Protein AF-A0A9J6DCL9-F1 (afdb_monomer)

Solvent-accessible surface area (backbone atoms only — not comparable to full-atom values): 7174 Å² total; per-residue (Å²): 122,68,87,50,47,45,83,74,47,80,76,45,74,56,99,56,34,38,29,27,37,26,32,32,69,90,74,68,47,62,25,28,37,40,39,34,63,39,89,64,73,63,96,90,58,64,96,82,74,49,78,47,69,52,76,45,81,41,76,53,58,74,45,31,42,45,60,54,55,56,76,39,70,84,89,54,79,79,54,67,69,56,52,52,52,46,51,49,39,50,50,51,53,50,50,59,34,48,80,68,75,43,76,84,91,67,86,47,47,78,73,38,50,26,39,92,83,76,46,88

Nearest PDB structures (foldseek):
  4cfm-assembly2_C  TM=8.786E-01  e=4.207E-07  Homo sapiens
  5de2-assembly2_B  TM=7.339E-01  e=5.460E-06  Homo sapiens
  8uw7-assembly1_A  TM=7.449E-01  e=2.043E-04  Homo sapiens
  1apm-assembly1_E  TM=7.944E-01  e=4.457E-04  Mus musculus
  2a27-assembly4_H  TM=7.812E-01  e=1.519E-03  Homo sapiens

Secondary structure (DSSP, 8-state):
-GGGEEEEEEEEEETTEEEEEEEETTT--EEEEEEEEEE---TTS-TTS-EEEEEEEEEPPSEEHHHHHHHTTTT-PPPHHHHHHHHHHHHHHHHHHHHTT------SGGGSEE-TTS--

Radius of gyration: 18.18 Å; Cα contacts (8 Å, |Δi|>4): 161; chains: 1; bounding box: 38×42×46 Å

Sequence (120 aa):
MMNNYVILEKIGEGAYGAVYKAKCKGTNKVVAIKKIWVEVGGEGIPDTTIQEAVHLVFEYMTMDLTALLASHAKNRTFDDAVVTKYLGQIVAAILFCHQRRVLHRDLKPANVLVDGNGNV

pLDDT: mean 89.09, std 13.01, range [54.75, 98.62]

Mean predicted aligned error: 6.43 Å

Organism: Rhipicephalus microplus (NCBI:txid6941)

Foldseek 3Di:
DCVQKAFDAWDDDDPFWTWTWIAGNVPRAIWIKTWGWDQDDDPPDPSPDDTDIDIDIGHDFPAFQVVVVVVQPDDDDDDPVLVVQAVVQVVVVQVVCVVVVHHPVDDDRRPHTAHPVGHD

InterPro domains:
  IPR000719 Protein kinase domain [PF00069] (51-119)
  IPR000719 Protein kinase domain [PS50011] (5-120)
  IPR000719 Protein kinase domain [SM00220] (5-120)
  IPR008271 Serine/threonine-protein kinase, active site [PS00108] (102-114)
  IPR011009 Protein kinase-like domain superfamily [SSF56112] (2-120)
  IPR017441 Protein kinase, ATP binding site [PS00107] (11-35)
  IPR050108 Cyclin-dependent kinase [PTHR24056] (2-119)

Structure (mmCIF, N/CA/C/O backbone):
data_AF-A0A9J6DCL9-F1
#
_entry.id   AF-A0A9J6DCL9-F1
#
loop_
_atom_site.group_PDB
_atom_site.id
_atom_site.type_symbol
_atom_site.label_atom_id
_atom_site.label_alt_id
_atom_site.label_comp_id
_atom_site.label_asym_id
_atom_site.label_entity_id
_atom_site.label_seq_id
_atom_site.pdbx_PDB_ins_code
_atom_site.Cartn_x
_atom_site.Cartn_y
_atom_site.Cartn_z
_atom_site.occupancy
_atom_site.B_iso_or_equiv
_atom_site.auth_seq_id
_atom_site.auth_comp_id
_atom_site.auth_asym_id
_atom_site.auth_atom_id
_atom_site.pdbx_PDB_model_num
ATOM 1 N N . MET A 1 1 ? -16.602 -2.537 15.816 1.00 61.31 1 MET A N 1
ATOM 2 C CA . MET A 1 1 ? -16.067 -3.029 14.521 1.00 61.31 1 MET A CA 1
ATOM 3 C C . MET A 1 1 ? -14.710 -3.738 14.668 1.00 61.31 1 MET A C 1
ATOM 5 O O . MET A 1 1 ? -14.560 -4.826 14.127 1.00 61.31 1 MET A O 1
ATOM 9 N N . MET A 1 2 ? -13.748 -3.202 15.437 1.00 81.12 2 MET A N 1
ATOM 10 C CA . MET A 1 2 ? -12.414 -3.816 15.626 1.00 81.12 2 MET A CA 1
ATOM 11 C C . MET A 1 2 ? -12.401 -5.185 16.330 1.00 81.12 2 MET A C 1
ATOM 13 O O . MET A 1 2 ? -11.507 -5.984 16.073 1.00 81.12 2 MET A O 1
ATOM 17 N N . ASN A 1 3 ? -13.418 -5.510 17.137 1.00 87.94 3 ASN A N 1
ATOM 18 C CA . ASN A 1 3 ? -13.513 -6.798 17.844 1.00 87.94 3 ASN A CA 1
ATOM 19 C C . ASN A 1 3 ? -13.498 -8.027 16.914 1.00 87.94 3 ASN A C 1
ATOM 21 O O . ASN A 1 3 ? -13.169 -9.124 17.367 1.00 87.94 3 ASN A O 1
ATOM 25 N N . ASN A 1 4 ? -13.809 -7.845 15.625 1.00 94.38 4 ASN A N 1
ATOM 26 C CA . ASN A 1 4 ? -13.806 -8.900 14.609 1.00 94.38 4 ASN A CA 1
ATOM 27 C C . ASN A 1 4 ? -12.422 -9.162 13.998 1.00 94.38 4 ASN A C 1
ATOM 29 O O . ASN A 1 4 ? -12.308 -10.019 13.125 1.00 94.38 4 ASN A O 1
ATOM 33 N N . TYR A 1 5 ? -11.378 -8.459 14.437 1.00 97.06 5 TYR A N 1
ATOM 34 C CA . TYR A 1 5 ? -10.025 -8.586 13.904 1.00 97.06 5 TYR A CA 1
ATOM 35 C C . TYR A 1 5 ? -9.029 -8.936 15.010 1.00 97.06 5 TYR A C 1
ATOM 37 O O . TYR A 1 5 ? -9.208 -8.577 16.173 1.00 97.06 5 TYR A O 1
ATOM 45 N N . VAL A 1 6 ? -7.983 -9.667 14.639 1.00 97.31 6 VAL A N 1
ATOM 46 C CA . VAL A 1 6 ? -6.805 -9.927 15.470 1.00 97.31 6 VAL A CA 1
ATOM 47 C C . VAL A 1 6 ? -5.632 -9.221 14.812 1.00 97.31 6 VAL A C 1
ATOM 49 O O . VAL A 1 6 ? -5.275 -9.569 13.688 1.00 97.31 6 VAL A O 1
ATOM 52 N N . ILE A 1 7 ? -5.068 -8.214 15.479 1.00 97.06 7 ILE A N 1
ATOM 53 C CA . ILE A 1 7 ? -3.853 -7.543 15.003 1.00 97.06 7 ILE A CA 1
ATOM 54 C C . ILE A 1 7 ? -2.693 -8.535 15.093 1.00 97.06 7 ILE A C 1
ATOM 56 O O . ILE A 1 7 ? -2.516 -9.176 16.126 1.00 97.06 7 ILE A O 1
ATOM 60 N N . LEU A 1 8 ? -1.940 -8.675 14.004 1.00 97.38 8 LEU A N 1
ATOM 61 C CA . LEU A 1 8 ? -0.789 -9.571 13.916 1.00 97.38 8 LEU A CA 1
ATOM 62 C C . LEU A 1 8 ? 0.519 -8.795 14.089 1.00 97.38 8 LEU A C 1
ATOM 64 O O . LEU A 1 8 ? 1.333 -9.146 14.933 1.00 97.38 8 LEU A O 1
ATOM 68 N N . GLU A 1 9 ? 0.708 -7.729 13.310 1.00 97.31 9 GLU A N 1
ATOM 69 C CA . GLU A 1 9 ? 1.936 -6.925 13.305 1.00 97.31 9 GLU A CA 1
ATOM 70 C C . GLU A 1 9 ? 1.666 -5.504 12.785 1.00 97.31 9 GLU A C 1
ATOM 72 O O . GLU A 1 9 ? 0.705 -5.270 12.044 1.00 97.31 9 GLU A O 1
ATOM 77 N N . LYS A 1 10 ? 2.511 -4.540 13.167 1.00 96.81 10 LYS A N 1
ATOM 78 C CA . LYS A 1 10 ? 2.532 -3.190 12.583 1.00 96.81 10 LYS A CA 1
ATOM 79 C C . LYS A 1 10 ? 3.423 -3.227 11.340 1.00 96.81 10 LYS A C 1
ATOM 81 O O . LYS A 1 10 ? 4.576 -3.620 11.444 1.00 96.81 10 LYS A O 1
ATOM 86 N N . ILE A 1 11 ? 2.889 -2.820 10.191 1.00 95.25 11 ILE A N 1
ATOM 87 C CA . ILE A 1 11 ? 3.578 -2.883 8.888 1.00 95.25 11 ILE A CA 1
ATOM 88 C C . ILE A 1 11 ? 3.929 -1.505 8.320 1.00 95.25 11 ILE A C 1
ATOM 90 O O . ILE A 1 11 ? 4.605 -1.415 7.303 1.00 95.25 11 ILE A O 1
ATOM 94 N N . GLY A 1 12 ? 3.477 -0.425 8.958 1.00 92.62 12 GLY A N 1
ATOM 95 C CA . GLY A 1 12 ? 3.827 0.928 8.546 1.00 92.62 12 GLY A CA 1
ATOM 96 C C . GLY A 1 12 ? 3.447 1.980 9.579 1.00 92.62 12 GLY A C 1
ATOM 97 O O . GLY A 1 12 ? 2.544 1.786 10.396 1.00 92.62 12 GLY A O 1
ATOM 98 N N . GLU A 1 13 ? 4.137 3.110 9.520 1.00 92.81 13 GLU A N 1
ATOM 99 C CA . GLU A 1 13 ? 3.888 4.297 10.330 1.00 92.81 13 GLU A CA 1
ATOM 100 C C . GLU A 1 13 ? 4.128 5.540 9.481 1.00 92.81 13 GLU A C 1
ATOM 102 O O . GLU A 1 13 ? 5.063 5.588 8.685 1.00 92.81 13 GLU A O 1
ATOM 107 N N . GLY A 1 14 ? 3.259 6.530 9.631 1.00 82.56 14 GLY A N 1
ATOM 108 C CA . GLY A 1 14 ? 3.403 7.830 8.999 1.00 82.56 14 GLY A CA 1
ATOM 109 C C . GLY A 1 14 ? 2.955 8.931 9.948 1.00 82.56 14 GLY A C 1
ATOM 110 O O . GLY A 1 14 ? 2.465 8.659 11.041 1.00 82.56 14 GLY A O 1
ATOM 111 N N . ALA A 1 15 ? 3.077 10.180 9.501 1.00 80.19 15 ALA A N 1
ATOM 112 C CA . ALA A 1 15 ? 2.792 11.359 10.323 1.00 80.19 15 ALA A CA 1
ATOM 113 C C . ALA A 1 15 ? 1.396 11.344 10.979 1.00 80.19 15 ALA A C 1
ATOM 115 O O . ALA A 1 15 ? 1.232 11.827 12.091 1.00 80.19 15 ALA A O 1
ATOM 116 N N . TYR A 1 16 ? 0.405 10.749 10.310 1.00 83.06 16 TYR A N 1
ATOM 117 C CA . TYR A 1 16 ? -1.001 10.794 10.724 1.00 83.06 16 TYR A CA 1
ATOM 118 C C . TYR A 1 16 ? -1.561 9.438 11.158 1.00 83.06 16 TYR A C 1
ATOM 120 O O . TYR A 1 16 ? -2.777 9.289 11.290 1.00 83.06 16 TYR A O 1
ATOM 128 N N . GLY A 1 17 ? -0.724 8.407 11.312 1.00 90.81 17 GLY A N 1
ATOM 129 C CA . GLY A 1 17 ? -1.271 7.078 11.545 1.00 90.81 17 GLY A CA 1
ATOM 130 C C . GLY A 1 17 ? -0.305 5.913 11.465 1.00 90.81 17 GLY A C 1
ATOM 131 O O . GLY A 1 17 ? 0.896 6.049 11.251 1.00 90.81 17 GLY A O 1
ATOM 132 N N . ALA A 1 18 ? -0.888 4.727 11.587 1.00 94.69 18 ALA A N 1
ATOM 133 C CA . ALA A 1 18 ? -0.186 3.460 11.495 1.00 94.69 18 ALA A CA 1
ATOM 134 C C . ALA A 1 18 ? -0.980 2.453 10.664 1.00 94.69 18 ALA A C 1
ATOM 136 O O . ALA A 1 18 ? -2.212 2.473 10.631 1.00 94.69 18 ALA A O 1
ATOM 137 N N . VAL A 1 19 ? -0.265 1.550 10.002 1.00 96.00 19 VAL A N 1
ATOM 138 C CA . VAL A 1 19 ? -0.846 0.444 9.243 1.00 96.00 19 VAL A CA 1
ATOM 139 C C . VAL A 1 19 ? -0.498 -0.857 9.945 1.00 96.00 19 VAL A C 1
ATOM 141 O O . VAL A 1 19 ? 0.656 -1.100 10.298 1.00 96.00 19 VAL A O 1
ATOM 144 N N . TYR A 1 20 ? -1.502 -1.703 10.138 1.00 97.31 20 TYR A N 1
ATOM 145 C CA . TYR A 1 20 ? -1.371 -2.994 10.796 1.00 97.31 20 TYR A CA 1
ATOM 146 C C . TYR A 1 20 ? -1.828 -4.108 9.871 1.00 97.31 20 TYR A C 1
ATOM 148 O O . TYR A 1 20 ? -2.855 -3.990 9.210 1.00 97.31 20 TYR A O 1
ATOM 156 N N . LYS A 1 21 ? -1.120 -5.228 9.884 1.00 97.62 21 LYS A N 1
ATOM 157 C CA . LYS A 1 21 ? -1.635 -6.483 9.350 1.00 97.62 21 LYS A CA 1
ATOM 158 C C . LYS A 1 21 ? -2.518 -7.128 10.405 1.00 97.62 21 LYS A C 1
ATOM 160 O O . LYS A 1 21 ? -2.147 -7.211 11.577 1.00 97.62 21 LYS A O 1
ATOM 165 N N . ALA A 1 22 ? -3.685 -7.600 9.997 1.00 98.00 22 ALA A N 1
ATOM 166 C CA . ALA A 1 22 ? -4.639 -8.234 10.890 1.00 98.00 22 ALA A CA 1
ATOM 167 C C . ALA A 1 22 ? -5.309 -9.435 10.224 1.00 98.00 22 ALA A C 1
ATOM 169 O O . ALA A 1 22 ? -5.321 -9.563 9.002 1.00 98.00 22 ALA A O 1
ATOM 170 N N . LYS A 1 23 ? -5.904 -10.311 11.033 1.00 98.00 23 LYS A N 1
ATOM 171 C CA . LYS A 1 23 ? -6.722 -11.436 10.577 1.00 98.00 23 LYS A CA 1
ATOM 172 C C . LYS A 1 23 ? -8.174 -11.223 10.987 1.00 98.00 23 LYS A C 1
ATOM 174 O O . LYS A 1 23 ? -8.460 -11.000 12.162 1.00 98.00 23 LYS A O 1
ATOM 179 N N . CYS A 1 24 ? -9.100 -11.297 10.037 1.00 97.00 24 CYS A N 1
ATOM 180 C CA . CYS A 1 24 ? -10.533 -11.270 10.319 1.00 97.00 24 CYS A CA 1
ATOM 181 C C . CYS A 1 24 ? -10.961 -12.592 10.978 1.00 97.00 24 CYS A C 1
ATOM 183 O O . CYS A 1 24 ? -10.770 -13.660 10.401 1.00 97.00 24 CYS A O 1
ATOM 185 N N . LYS A 1 25 ? -11.571 -12.533 12.166 1.00 95.81 25 LYS A N 1
ATOM 186 C CA . LYS A 1 25 ? -11.966 -13.712 12.957 1.00 95.81 25 LYS A CA 1
ATOM 187 C C . LYS A 1 25 ? -13.018 -14.576 12.255 1.00 95.81 25 LYS A C 1
ATOM 189 O O . LYS A 1 25 ? -12.938 -15.793 12.326 1.00 95.81 25 LYS A O 1
ATOM 194 N N . GLY A 1 26 ? -13.980 -13.957 11.565 1.00 94.12 26 GLY A N 1
ATOM 195 C CA . GLY A 1 26 ? -15.083 -14.679 10.918 1.00 94.12 26 GLY A CA 1
ATOM 196 C C . GLY A 1 26 ? -14.717 -15.331 9.583 1.00 94.12 26 GLY A C 1
ATOM 197 O O . GLY A 1 26 ? -15.286 -16.354 9.225 1.00 94.12 26 GLY A O 1
ATOM 198 N N . THR A 1 27 ? -13.765 -14.759 8.842 1.00 96.25 27 THR A N 1
ATOM 199 C CA . THR A 1 27 ? -13.417 -15.228 7.484 1.00 96.25 27 THR A CA 1
ATOM 200 C C . THR A 1 27 ? -12.015 -15.813 7.381 1.00 96.25 27 THR A C 1
ATOM 202 O O . THR A 1 27 ? -11.644 -16.330 6.334 1.00 96.25 27 THR A O 1
ATOM 205 N N . ASN A 1 28 ? -11.206 -15.688 8.434 1.00 96.06 28 ASN A N 1
ATOM 206 C CA . ASN A 1 28 ? -9.773 -15.973 8.436 1.00 96.06 28 ASN A CA 1
ATOM 207 C C . ASN A 1 28 ? -8.940 -15.185 7.406 1.00 96.06 28 ASN A C 1
ATOM 209 O O . ASN A 1 28 ? -7.736 -15.429 7.310 1.00 96.06 28 ASN A O 1
ATOM 213 N N . LYS A 1 29 ? -9.528 -14.219 6.684 1.00 96.06 29 LYS A N 1
ATOM 214 C CA . LYS A 1 29 ? -8.813 -13.397 5.700 1.00 96.06 29 LYS A CA 1
ATOM 215 C C . LYS A 1 29 ? -7.815 -12.464 6.379 1.00 96.06 29 LYS A C 1
ATOM 217 O O . LYS A 1 29 ? -8.130 -11.846 7.401 1.00 96.06 29 LYS A O 1
ATOM 222 N N . VAL A 1 30 ? -6.629 -12.356 5.786 1.00 96.94 30 VAL A N 1
ATOM 223 C CA . VAL A 1 30 ? -5.606 -11.379 6.175 1.00 96.94 30 VAL A CA 1
ATOM 224 C C . VAL A 1 30 ? -5.925 -10.042 5.506 1.00 96.94 30 VAL A C 1
ATOM 226 O O . VAL A 1 30 ? -6.273 -10.005 4.328 1.00 96.94 30 VAL A O 1
ATOM 229 N N . VAL A 1 31 ? -5.841 -8.959 6.273 1.00 97.75 31 VAL A N 1
ATOM 230 C CA . VAL A 1 31 ? -6.197 -7.595 5.863 1.00 97.75 31 VAL A CA 1
ATOM 231 C C . VAL A 1 31 ? -5.146 -6.596 6.339 1.00 97.75 31 VAL A C 1
ATOM 233 O O . VAL A 1 31 ? -4.427 -6.858 7.308 1.00 97.75 31 VAL A O 1
ATOM 236 N N . ALA A 1 32 ? -5.092 -5.435 5.692 1.00 97.94 32 ALA A N 1
ATOM 237 C CA . ALA A 1 32 ? -4.362 -4.269 6.173 1.00 97.94 32 ALA A CA 1
ATOM 238 C C . ALA A 1 32 ? -5.344 -3.273 6.812 1.00 97.94 32 ALA A C 1
ATOM 240 O O . ALA A 1 32 ? -6.323 -2.867 6.192 1.00 97.94 32 ALA A O 1
ATOM 241 N N . ILE A 1 33 ? -5.098 -2.875 8.060 1.00 97.12 33 ILE A N 1
ATOM 242 C CA . ILE A 1 33 ? -5.889 -1.880 8.787 1.00 97.12 33 ILE A CA 1
ATOM 243 C C . ILE A 1 33 ? -5.069 -0.599 8.892 1.00 97.12 33 ILE A C 1
ATOM 245 O O . ILE A 1 33 ? -4.083 -0.553 9.627 1.00 97.12 33 ILE A O 1
ATOM 249 N N . LYS A 1 34 ? -5.491 0.449 8.182 1.00 95.44 34 LYS A N 1
ATOM 250 C CA . LYS A 1 34 ? -4.915 1.793 8.294 1.00 95.44 34 LYS A CA 1
ATOM 251 C C . LYS A 1 34 ? -5.670 2.570 9.366 1.00 95.44 34 LYS A C 1
ATOM 253 O O . LYS A 1 34 ? -6.840 2.902 9.183 1.00 95.44 34 LYS A O 1
ATOM 258 N N . LYS A 1 35 ? -4.995 2.830 10.482 1.00 94.44 35 LYS A N 1
ATOM 259 C CA . LYS A 1 35 ? -5.469 3.672 11.579 1.00 94.44 35 LYS A CA 1
ATOM 260 C C . LYS A 1 35 ? -5.013 5.105 11.331 1.00 94.44 35 LYS A C 1
ATOM 262 O O . LYS A 1 35 ? -3.813 5.340 11.218 1.00 94.44 35 LYS A O 1
ATOM 267 N N . ILE A 1 36 ? -5.961 6.026 11.226 1.00 91.56 36 ILE A N 1
ATOM 268 C CA . ILE A 1 36 ? -5.728 7.450 10.975 1.00 91.56 36 ILE A CA 1
ATOM 269 C C . ILE A 1 36 ? -6.176 8.212 12.216 1.00 91.56 36 ILE A C 1
ATOM 271 O O . ILE A 1 36 ? -7.329 8.067 12.624 1.00 91.56 36 ILE A O 1
ATOM 275 N N . TRP A 1 37 ? -5.269 8.980 12.813 1.00 87.38 37 TRP A N 1
ATOM 276 C CA . TRP A 1 37 ? -5.574 9.844 13.950 1.00 87.38 37 TRP A CA 1
ATOM 277 C C . TRP A 1 37 ? -6.411 11.028 13.474 1.00 87.38 37 TRP A C 1
ATOM 279 O O . TRP A 1 37 ? -6.109 11.627 12.443 1.00 87.38 37 TRP A O 1
ATOM 289 N N . VAL A 1 38 ? -7.467 11.342 14.213 1.00 83.62 38 VAL A N 1
ATOM 290 C CA . VAL A 1 38 ? -8.310 12.510 13.978 1.00 83.62 38 VAL A CA 1
ATOM 291 C C . VAL A 1 38 ? -8.214 13.394 15.208 1.00 83.62 38 VAL A C 1
ATOM 293 O O . VAL A 1 38 ? -8.473 12.948 16.327 1.00 83.62 38 VAL A O 1
ATOM 296 N N . GLU A 1 39 ? -7.821 14.642 14.987 1.00 74.56 39 GLU A N 1
ATOM 297 C CA . GLU A 1 39 ? -7.863 15.677 16.011 1.00 74.56 39 GLU A CA 1
ATOM 298 C C . GLU A 1 39 ? -9.323 16.070 16.232 1.00 74.56 39 GLU A C 1
ATOM 300 O O . GLU A 1 39 ? -10.008 16.517 15.310 1.00 74.56 39 GLU A O 1
ATOM 305 N N . VAL A 1 40 ? -9.816 15.856 17.451 1.00 66.81 40 VAL A N 1
ATOM 306 C CA . VAL A 1 40 ? -11.171 16.245 17.842 1.00 66.81 40 VAL A CA 1
ATOM 307 C C . VAL A 1 40 ? -11.051 17.333 18.900 1.00 66.81 40 VAL A C 1
ATOM 309 O O . VAL A 1 40 ? -10.812 17.057 20.073 1.00 66.81 40 VAL A O 1
ATOM 312 N N . GLY A 1 41 ? -11.201 18.584 18.466 1.00 60.44 41 GLY A N 1
ATOM 313 C CA . GLY A 1 41 ? -11.163 19.756 19.334 1.00 60.44 41 GLY A CA 1
ATOM 314 C C . GLY A 1 41 ? -11.884 20.947 18.705 1.00 60.44 41 GLY A C 1
ATOM 315 O O . GLY A 1 41 ? -11.672 21.268 17.539 1.00 60.44 41 GLY A O 1
ATOM 316 N N . GLY A 1 42 ? -12.762 21.583 19.483 1.00 60.16 42 GLY A N 1
ATOM 317 C CA . GLY A 1 42 ? -13.186 22.967 19.260 1.00 60.16 42 GLY A CA 1
ATOM 318 C C . GLY A 1 42 ? -12.255 23.925 20.010 1.00 60.16 42 GLY A C 1
ATOM 319 O O . GLY A 1 42 ? -11.500 23.485 20.881 1.00 60.16 42 GLY A O 1
ATOM 320 N N . GLU A 1 43 ? -12.306 25.221 19.683 1.00 56.41 43 GLU A N 1
ATOM 321 C CA . GLU A 1 43 ? -11.482 26.252 20.335 1.00 56.41 43 GLU A CA 1
ATOM 322 C C . GLU A 1 43 ? -11.499 26.112 21.872 1.00 56.41 43 GLU A C 1
ATOM 324 O O . GLU A 1 43 ? -12.560 26.113 22.497 1.00 56.41 43 GLU A O 1
ATOM 329 N N . GL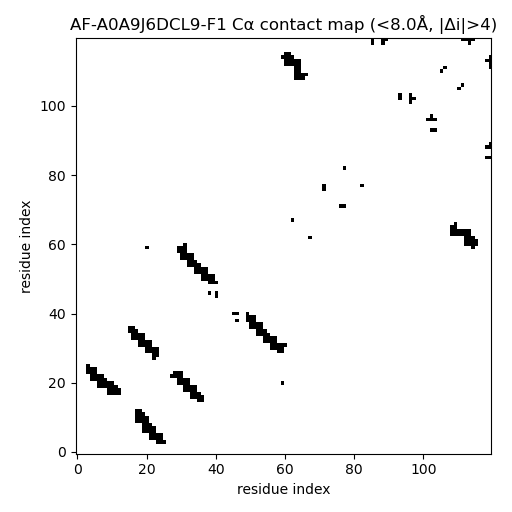Y A 1 44 ? -10.313 25.989 22.482 1.00 59.12 44 GLY A N 1
ATOM 330 C CA . GLY A 1 44 ? -10.135 25.974 23.940 1.00 59.12 44 GLY A CA 1
ATOM 331 C C . GLY A 1 44 ? -9.908 24.605 24.596 1.00 59.12 44 GLY A C 1
ATOM 332 O O . GLY A 1 44 ? -9.687 24.564 25.806 1.00 59.12 44 GLY A O 1
ATOM 333 N N . ILE A 1 45 ? -9.912 23.495 23.846 1.00 61.91 45 ILE A N 1
ATOM 334 C CA . ILE A 1 45 ? -9.541 22.167 24.371 1.00 61.91 45 ILE A CA 1
ATOM 335 C C . ILE A 1 45 ? -8.035 21.919 24.133 1.00 61.91 45 ILE A C 1
ATOM 337 O O . ILE A 1 45 ? -7.580 22.103 23.006 1.00 61.91 45 ILE A O 1
ATOM 341 N N . PRO A 1 46 ? -7.243 21.499 25.143 1.00 56.56 46 PRO A N 1
ATOM 342 C CA . PRO A 1 46 ? -5.833 21.161 24.941 1.00 56.56 46 PRO A CA 1
ATOM 343 C C . PRO A 1 46 ? -5.670 19.981 23.966 1.00 56.56 46 PRO A C 1
ATOM 345 O O . PRO A 1 46 ? -6.394 18.989 24.098 1.00 56.56 46 PRO A O 1
ATOM 348 N N . ASP A 1 47 ? -4.668 20.049 23.074 1.00 56.97 47 ASP A N 1
ATOM 349 C CA . ASP A 1 47 ? -4.304 19.043 22.041 1.00 56.97 47 ASP A CA 1
ATOM 350 C C . ASP A 1 47 ? -4.189 17.593 22.548 1.00 56.97 47 ASP A C 1
ATOM 352 O O . ASP A 1 47 ? -4.157 16.631 21.783 1.00 56.97 47 ASP A O 1
ATOM 356 N N . THR A 1 48 ? -4.119 17.407 23.860 1.00 54.75 48 THR A N 1
ATOM 357 C CA . THR A 1 48 ? -3.966 16.115 24.520 1.00 54.75 48 THR A CA 1
ATOM 358 C C . THR A 1 48 ? -5.282 15.380 24.778 1.00 54.75 48 THR A C 1
ATOM 360 O O . THR A 1 48 ? -5.239 14.238 25.237 1.00 54.75 48 THR A O 1
ATOM 363 N N . THR A 1 49 ? -6.449 15.995 24.543 1.00 54.78 49 THR A N 1
ATOM 364 C CA . THR A 1 49 ? -7.652 15.566 25.278 1.00 54.78 49 THR A CA 1
ATOM 365 C C . THR A 1 49 ? -8.398 14.375 24.661 1.00 54.78 49 THR A C 1
ATOM 367 O O . THR A 1 49 ? -8.812 13.517 25.434 1.00 54.78 49 THR A O 1
ATOM 370 N N . ILE A 1 50 ? -8.532 14.215 23.334 1.00 55.47 50 ILE A N 1
ATOM 371 C CA . ILE A 1 50 ? -9.084 12.979 22.722 1.00 55.47 50 ILE A CA 1
ATOM 372 C C . ILE A 1 50 ? -8.525 12.788 21.298 1.00 55.47 50 ILE A 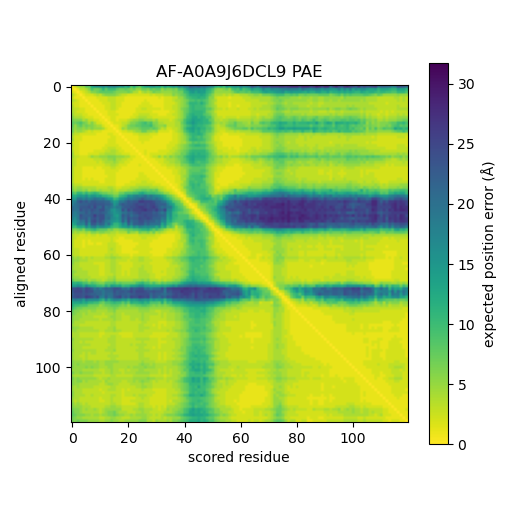C 1
ATOM 374 O O . ILE A 1 50 ? -8.855 13.551 20.395 1.00 55.47 50 ILE A O 1
ATOM 378 N N . GLN A 1 51 ? -7.723 11.741 21.066 1.00 61.66 51 GLN A N 1
ATOM 379 C CA . GLN A 1 51 ? -7.401 11.275 19.708 1.00 61.66 51 GLN A CA 1
ATOM 380 C C . GLN A 1 51 ? -8.419 10.208 19.298 1.00 61.66 51 GLN A C 1
ATOM 382 O O . GLN A 1 51 ? -8.294 9.036 19.671 1.00 61.66 51 GLN A O 1
ATOM 387 N N . GLU A 1 52 ? -9.438 10.597 18.532 1.00 77.56 52 GLU A N 1
ATOM 388 C CA . GLU A 1 52 ? -10.255 9.610 17.831 1.00 77.56 52 GLU A CA 1
ATOM 389 C C . GLU A 1 52 ? -9.455 9.008 16.672 1.00 77.56 52 GLU A C 1
ATOM 391 O O . GLU A 1 52 ? -8.471 9.575 16.191 1.00 77.56 52 GLU A O 1
ATOM 396 N N . ALA A 1 53 ? -9.843 7.813 16.230 1.00 85.00 53 ALA A N 1
ATOM 397 C CA . ALA A 1 53 ? -9.170 7.171 15.115 1.00 85.00 53 ALA A CA 1
ATOM 398 C C . ALA A 1 53 ? -10.152 6.539 14.136 1.00 85.00 53 ALA A C 1
ATOM 400 O O . ALA A 1 53 ? -10.974 5.691 14.499 1.00 85.00 53 ALA A O 1
ATOM 401 N N . VAL A 1 54 ? -9.994 6.896 12.864 1.00 90.88 54 VAL A N 1
ATOM 402 C CA . VAL A 1 54 ? -10.681 6.246 11.750 1.00 90.88 54 VAL A CA 1
ATOM 403 C C . VAL A 1 54 ? -9.870 5.028 11.328 1.00 90.88 54 VAL A C 1
ATOM 405 O O . VAL A 1 54 ? -8.649 5.085 11.186 1.00 90.88 54 VAL A O 1
ATOM 408 N N . HIS A 1 55 ? -10.558 3.908 11.125 1.00 93.62 55 HIS A N 1
ATOM 409 C CA . HIS A 1 55 ? -9.944 2.655 10.702 1.00 93.62 55 HIS A CA 1
ATOM 410 C C . HIS A 1 55 ? -10.463 2.274 9.322 1.00 93.62 55 HIS A C 1
ATOM 412 O O . HIS A 1 55 ? -11.660 2.058 9.145 1.00 93.62 55 HIS A O 1
ATOM 418 N N . LEU A 1 56 ? -9.553 2.154 8.361 1.00 94.75 56 LEU A N 1
ATOM 419 C CA . LEU A 1 56 ? -9.847 1.673 7.016 1.00 94.75 56 LEU A CA 1
ATOM 420 C C . LEU A 1 56 ? -9.299 0.254 6.867 1.00 94.75 56 LEU A C 1
ATOM 422 O O . LEU A 1 56 ? -8.129 0.014 7.165 1.00 94.75 56 LEU A O 1
ATOM 426 N N . VAL A 1 57 ? -10.145 -0.681 6.435 1.00 96.44 57 VAL A N 1
ATOM 427 C CA . VAL A 1 57 ? -9.777 -2.090 6.240 1.00 96.44 57 VAL A CA 1
ATOM 428 C C . VAL A 1 57 ? -9.638 -2.360 4.747 1.00 96.44 57 VAL A C 1
ATOM 430 O O . VAL A 1 57 ? -10.604 -2.215 4.003 1.00 96.44 57 VAL A O 1
ATOM 433 N N . PHE A 1 58 ? -8.447 -2.770 4.329 1.00 96.75 58 PHE A N 1
ATOM 434 C CA . PHE A 1 58 ? -8.097 -3.098 2.950 1.00 96.75 58 PHE A CA 1
ATOM 435 C C . PHE A 1 58 ? -7.676 -4.560 2.835 1.00 96.75 58 PHE A C 1
ATOM 437 O O . PHE A 1 58 ? -7.355 -5.216 3.832 1.00 96.75 58 PHE A O 1
ATOM 444 N N . GLU A 1 59 ? -7.631 -5.069 1.608 1.00 96.06 59 GLU A N 1
ATOM 445 C CA . GLU A 1 59 ? -6.900 -6.303 1.356 1.00 96.06 59 GLU A CA 1
ATOM 446 C C . GLU A 1 59 ? -5.424 -6.146 1.741 1.00 96.06 59 GLU A C 1
ATOM 448 O O . GLU A 1 59 ? -4.859 -5.049 1.717 1.00 96.06 59 GLU A O 1
ATOM 453 N N . TYR A 1 60 ? -4.813 -7.247 2.164 1.00 96.94 60 TYR A N 1
ATOM 454 C CA . TYR A 1 60 ? -3.393 -7.243 2.470 1.00 96.94 60 TYR A CA 1
ATOM 455 C C . TYR A 1 60 ? -2.586 -7.440 1.189 1.00 96.94 60 TYR A C 1
ATOM 457 O O . TYR A 1 60 ? -2.706 -8.472 0.530 1.00 96.94 60 TYR A O 1
ATOM 465 N N . MET A 1 61 ? -1.727 -6.470 0.901 1.00 96.56 61 MET A N 1
ATOM 466 C CA . MET A 1 61 ? -0.724 -6.550 -0.154 1.00 96.56 61 MET A CA 1
ATOM 467 C C . MET A 1 61 ? 0.619 -6.955 0.447 1.00 96.56 61 MET A C 1
ATOM 469 O O . MET A 1 61 ? 0.917 -6.633 1.599 1.00 96.56 61 MET A O 1
ATOM 473 N N . THR A 1 62 ? 1.420 -7.692 -0.318 1.00 94.56 62 THR A N 1
ATOM 474 C CA . THR A 1 62 ? 2.668 -8.279 0.188 1.00 94.56 62 THR A CA 1
ATOM 475 C C . THR A 1 62 ? 3.783 -7.256 0.334 1.00 94.56 62 THR A C 1
ATOM 477 O O . THR A 1 62 ? 4.543 -7.318 1.299 1.00 94.56 62 THR A O 1
ATOM 480 N N . MET A 1 63 ? 3.872 -6.313 -0.602 1.00 93.81 63 MET A N 1
ATOM 481 C CA . MET A 1 63 ? 4.875 -5.251 -0.625 1.00 93.81 63 MET A CA 1
ATOM 482 C C . MET A 1 63 ? 4.418 -4.101 -1.525 1.00 93.81 63 MET A C 1
ATOM 484 O O . MET A 1 63 ? 3.387 -4.203 -2.187 1.00 93.81 63 MET A O 1
ATOM 488 N N . ASP A 1 64 ? 5.189 -3.020 -1.570 1.00 95.62 64 ASP A N 1
ATOM 489 C CA . ASP A 1 64 ? 5.062 -1.981 -2.592 1.00 95.62 64 ASP A CA 1
ATOM 490 C C . ASP A 1 64 ? 6.109 -2.154 -3.707 1.00 95.62 64 ASP A C 1
ATOM 492 O O . ASP A 1 64 ? 7.066 -2.931 -3.593 1.00 95.62 64 ASP A O 1
ATOM 496 N N . LEU A 1 65 ? 5.933 -1.422 -4.807 1.00 94.56 65 LEU A N 1
ATOM 497 C CA . LEU A 1 65 ? 6.836 -1.494 -5.950 1.00 94.56 65 LEU A CA 1
ATOM 498 C C . LEU A 1 65 ? 8.240 -0.955 -5.620 1.00 94.56 65 LEU A C 1
ATOM 500 O O . LEU A 1 65 ? 9.204 -1.400 -6.232 1.00 94.56 65 LEU A O 1
ATOM 504 N N . THR A 1 66 ? 8.409 -0.067 -4.631 1.00 94.38 66 THR A N 1
ATOM 505 C CA . THR A 1 66 ? 9.750 0.358 -4.174 1.00 94.38 66 THR A CA 1
ATOM 506 C C . THR A 1 66 ? 10.517 -0.824 -3.596 1.00 94.38 66 THR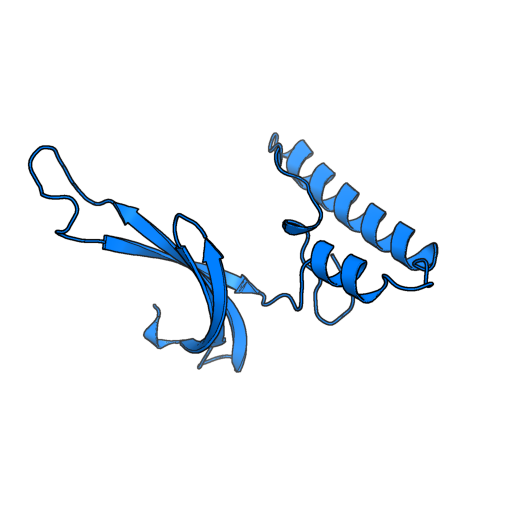 A C 1
ATOM 508 O O . THR A 1 66 ? 11.657 -1.074 -3.991 1.00 94.38 66 THR A O 1
ATOM 511 N N . ALA A 1 67 ? 9.885 -1.578 -2.694 1.00 92.56 67 ALA A N 1
ATOM 512 C CA . ALA A 1 67 ? 10.469 -2.774 -2.097 1.00 92.56 67 ALA A CA 1
ATOM 513 C C . ALA A 1 67 ? 10.757 -3.850 -3.159 1.00 92.56 67 ALA A C 1
ATOM 515 O O . ALA A 1 67 ? 11.830 -4.461 -3.150 1.00 92.56 67 ALA A O 1
ATOM 516 N N . LEU A 1 68 ? 9.848 -4.031 -4.124 1.00 91.69 68 LEU A N 1
ATOM 517 C CA . LEU A 1 68 ? 10.047 -4.971 -5.225 1.00 91.69 68 LEU A CA 1
ATOM 518 C C . LEU A 1 68 ? 11.256 -4.586 -6.093 1.00 91.69 68 LEU A C 1
ATOM 520 O O . LEU A 1 68 ? 12.112 -5.432 -6.355 1.00 91.69 68 LEU A O 1
ATOM 524 N N . LEU A 1 69 ? 11.373 -3.317 -6.491 1.00 90.25 69 LEU A N 1
ATOM 525 C CA . LEU A 1 69 ? 12.512 -2.816 -7.267 1.00 90.25 69 LEU A CA 1
ATOM 526 C C . LEU A 1 69 ? 13.831 -2.964 -6.489 1.00 90.25 69 LEU A C 1
ATOM 528 O O . LEU A 1 69 ? 14.834 -3.404 -7.052 1.00 90.25 69 LEU A O 1
ATOM 532 N N . ALA A 1 70 ? 13.827 -2.671 -5.185 1.00 89.25 70 ALA A N 1
ATOM 533 C CA . ALA A 1 70 ? 14.999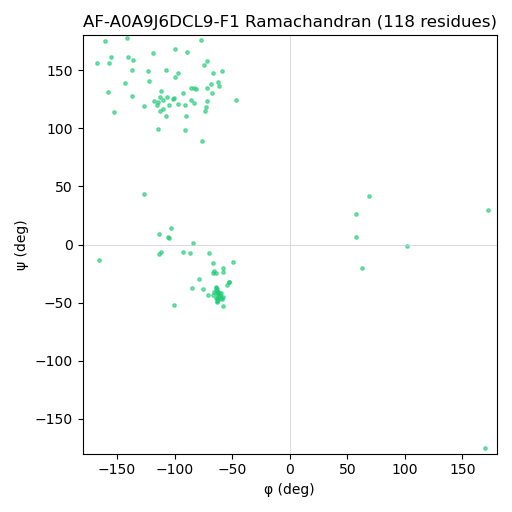 -2.823 -4.325 1.00 89.25 70 ALA A CA 1
ATOM 534 C C . ALA A 1 70 ? 15.453 -4.288 -4.198 1.00 89.25 70 ALA A C 1
ATOM 536 O O . ALA A 1 70 ? 16.652 -4.559 -4.196 1.00 89.25 70 ALA A O 1
ATOM 537 N N . SER A 1 71 ? 14.520 -5.247 -4.155 1.00 84.19 71 SER A N 1
ATOM 538 C CA . SER A 1 71 ? 14.852 -6.681 -4.093 1.00 84.19 71 SER A CA 1
ATOM 539 C C . SER A 1 71 ? 15.560 -7.209 -5.353 1.00 84.19 71 SER A C 1
ATOM 541 O O . SER A 1 71 ? 16.286 -8.199 -5.285 1.00 84.19 71 SER A O 1
ATOM 543 N N . HIS A 1 72 ? 15.397 -6.527 -6.492 1.00 79.12 72 HIS A N 1
ATOM 544 C CA . HIS A 1 72 ? 16.043 -6.866 -7.766 1.00 79.12 72 HIS A CA 1
ATOM 545 C C . HIS A 1 72 ? 17.379 -6.126 -7.976 1.00 79.12 72 HIS A C 1
ATOM 547 O O . HIS A 1 72 ? 18.139 -6.430 -8.905 1.00 79.12 72 HIS A O 1
ATOM 553 N N . ALA A 1 73 ? 17.721 -5.191 -7.083 1.00 62.31 73 ALA A N 1
ATOM 554 C CA . ALA A 1 73 ? 18.939 -4.401 -7.160 1.00 62.31 73 ALA A CA 1
ATOM 555 C C . ALA A 1 73 ? 20.160 -5.223 -6.721 1.00 62.31 73 ALA A C 1
ATOM 557 O O . ALA A 1 73 ? 20.551 -5.226 -5.554 1.00 62.31 73 ALA A O 1
ATOM 558 N N . LYS A 1 74 ? 20.771 -5.914 -7.694 1.00 58.88 74 LYS A N 1
ATOM 559 C CA . LYS A 1 74 ? 22.222 -6.181 -7.726 1.00 58.88 74 LYS A CA 1
ATOM 560 C C . LYS A 1 74 ? 22.778 -6.682 -9.059 1.00 58.88 74 LYS A C 1
ATOM 562 O O . LYS A 1 74 ? 23.992 -6.672 -9.153 1.00 58.88 74 LYS A O 1
ATOM 567 N N . ASN A 1 75 ? 21.952 -7.114 -10.030 1.00 58.50 75 ASN A N 1
ATOM 568 C CA . ASN A 1 75 ? 22.310 -7.361 -11.454 1.00 58.50 75 ASN A CA 1
ATOM 569 C C . ASN A 1 75 ? 21.160 -8.032 -12.249 1.00 58.50 75 ASN A C 1
ATOM 571 O O . ASN A 1 75 ? 21.404 -8.820 -13.160 1.00 58.50 75 ASN A O 1
ATOM 575 N N . ARG A 1 76 ? 19.891 -7.798 -11.887 1.00 69.56 76 ARG A N 1
ATOM 576 C CA . ARG A 1 76 ? 18.750 -8.401 -12.590 1.00 69.56 76 ARG A CA 1
ATOM 577 C C . ARG A 1 76 ? 17.773 -7.317 -13.013 1.00 69.56 76 ARG A C 1
ATOM 579 O O . ARG A 1 76 ? 17.249 -6.593 -12.174 1.00 69.56 76 ARG A O 1
ATOM 586 N N . THR A 1 77 ? 17.561 -7.203 -14.317 1.00 77.81 77 THR A N 1
ATOM 587 C CA . THR A 1 77 ? 16.437 -6.457 -14.877 1.00 77.81 77 THR A CA 1
ATOM 588 C C . THR A 1 77 ? 15.162 -7.273 -14.689 1.00 77.81 77 THR A C 1
ATOM 590 O O . THR A 1 77 ? 15.209 -8.500 -14.568 1.00 77.81 77 THR A O 1
ATOM 593 N N . PHE A 1 78 ? 14.018 -6.595 -14.649 1.00 83.88 78 PHE A N 1
ATOM 594 C CA . PHE A 1 78 ? 12.747 -7.289 -14.813 1.00 83.88 78 PHE A CA 1
ATOM 595 C C . PHE A 1 78 ? 12.658 -7.829 -16.237 1.00 83.88 78 PHE A C 1
ATOM 597 O O . PHE A 1 78 ? 13.188 -7.221 -17.166 1.00 83.88 78 PHE A O 1
ATOM 604 N N . ASP A 1 79 ? 11.992 -8.969 -16.385 1.00 89.75 79 ASP A N 1
ATOM 605 C CA . ASP A 1 79 ? 11.558 -9.449 -17.692 1.00 89.75 79 ASP A CA 1
ATOM 606 C C . ASP A 1 79 ? 10.594 -8.417 -18.302 1.00 89.75 79 ASP A C 1
ATOM 608 O O . ASP A 1 79 ? 9.703 -7.908 -17.609 1.00 89.75 79 ASP A O 1
ATOM 612 N N . ASP A 1 80 ? 10.756 -8.120 -19.590 1.00 92.62 80 ASP A N 1
ATOM 613 C CA . ASP A 1 80 ? 9.895 -7.217 -20.356 1.00 92.62 80 ASP A CA 1
ATOM 614 C C . ASP A 1 80 ? 8.416 -7.609 -20.235 1.00 92.62 80 ASP A C 1
ATOM 616 O O . ASP A 1 80 ? 7.539 -6.740 -20.193 1.00 92.62 80 ASP A O 1
ATOM 620 N N . ALA A 1 81 ? 8.124 -8.908 -20.100 1.00 94.00 81 ALA A N 1
ATOM 621 C CA . ALA A 1 81 ? 6.773 -9.399 -19.853 1.00 94.00 81 ALA A CA 1
ATOM 622 C C . ALA A 1 81 ? 6.199 -8.888 -18.517 1.00 94.00 81 ALA A C 1
ATOM 624 O O . ALA A 1 81 ? 5.036 -8.480 -18.451 1.00 94.00 81 ALA A O 1
ATOM 625 N N . VAL A 1 82 ? 7.013 -8.857 -17.457 1.00 92.44 82 VAL A N 1
ATOM 626 C CA . VAL A 1 82 ? 6.615 -8.355 -16.131 1.00 92.44 82 VAL A CA 1
ATOM 627 C C . VAL A 1 82 ? 6.451 -6.839 -16.160 1.00 92.44 82 VAL A C 1
ATOM 629 O O . VAL A 1 82 ? 5.452 -6.324 -15.658 1.00 92.44 82 VAL A O 1
ATOM 632 N N . VAL A 1 83 ? 7.381 -6.124 -16.801 1.00 93.81 83 VAL A N 1
ATOM 633 C CA . VAL A 1 83 ? 7.288 -4.664 -16.972 1.00 93.81 83 VAL A CA 1
ATOM 634 C C . VAL A 1 83 ? 6.009 -4.295 -17.721 1.00 93.81 83 VAL A C 1
ATOM 636 O O . VAL A 1 83 ? 5.259 -3.427 -17.275 1.00 93.81 83 VAL A O 1
ATOM 639 N N . THR A 1 84 ? 5.722 -4.994 -18.820 1.00 97.25 84 THR A N 1
ATOM 640 C CA . THR A 1 84 ? 4.519 -4.772 -19.630 1.00 97.25 84 THR A CA 1
ATOM 641 C C . THR A 1 84 ? 3.247 -5.060 -18.836 1.00 97.25 84 THR A C 1
ATOM 643 O O . THR A 1 84 ? 2.305 -4.266 -18.883 1.00 97.25 84 THR A O 1
ATOM 646 N N . LYS A 1 85 ? 3.224 -6.150 -18.055 1.00 97.00 85 LYS A N 1
ATOM 647 C CA . LYS A 1 85 ? 2.100 -6.485 -17.172 1.00 97.00 85 LYS A CA 1
ATOM 648 C C . LYS A 1 85 ? 1.827 -5.363 -16.166 1.00 97.00 85 LYS A C 1
ATOM 650 O O . LYS A 1 85 ? 0.697 -4.884 -16.086 1.00 97.00 85 LYS A O 1
ATOM 655 N N . TYR A 1 86 ? 2.848 -4.923 -15.431 1.00 97.19 86 TYR A N 1
ATOM 656 C CA . TYR A 1 86 ? 2.693 -3.898 -14.397 1.00 97.19 86 TYR A CA 1
ATOM 657 C C . TYR A 1 86 ? 2.325 -2.538 -14.974 1.00 97.19 86 TYR A C 1
ATOM 659 O O . TYR A 1 86 ? 1.416 -1.884 -14.466 1.00 97.19 86 TYR A O 1
ATOM 667 N N . LEU A 1 87 ? 2.965 -2.127 -16.070 1.00 97.81 87 LEU A N 1
ATOM 668 C CA . LEU A 1 87 ? 2.610 -0.886 -16.747 1.00 97.81 87 LEU A CA 1
ATOM 669 C C . LEU A 1 87 ? 1.153 -0.920 -17.227 1.00 97.81 87 LEU A C 1
ATOM 671 O O . LEU A 1 87 ? 0.424 0.047 -17.023 1.00 97.81 87 LEU A O 1
ATOM 675 N N . GLY A 1 88 ? 0.711 -2.041 -17.805 1.00 98.50 88 GLY A N 1
ATOM 676 C CA . GLY A 1 88 ? -0.673 -2.226 -18.234 1.00 98.50 88 GLY A CA 1
ATOM 677 C C . GLY A 1 88 ? -1.676 -2.099 -17.084 1.00 98.50 88 GLY A C 1
ATOM 678 O O . GLY A 1 88 ? -2.668 -1.383 -17.218 1.00 98.50 88 GLY A O 1
ATOM 679 N N . GLN A 1 89 ? -1.401 -2.733 -15.940 1.00 98.62 89 GLN A N 1
ATOM 680 C CA . GLN A 1 89 ? -2.251 -2.658 -14.744 1.00 98.62 89 GLN A CA 1
ATOM 681 C C . GLN A 1 89 ? -2.321 -1.233 -14.169 1.00 98.62 89 GLN A C 1
ATOM 683 O O . GLN A 1 89 ? -3.416 -0.713 -13.942 1.00 98.62 89 GLN A O 1
ATOM 688 N N . ILE A 1 90 ? -1.177 -0.551 -14.039 1.00 98.56 90 ILE A N 1
ATOM 689 C CA . ILE A 1 90 ? -1.112 0.834 -13.546 1.00 98.56 90 ILE A CA 1
ATOM 690 C C . ILE A 1 90 ? -1.868 1.779 -14.489 1.00 98.56 90 ILE A C 1
ATOM 692 O O . ILE A 1 90 ? -2.672 2.596 -14.038 1.00 98.56 90 ILE A O 1
ATOM 696 N N . VAL A 1 91 ? -1.659 1.665 -15.805 1.00 98.56 91 VAL A N 1
ATOM 697 C CA . VAL A 1 91 ? -2.361 2.496 -16.795 1.00 98.56 91 VAL A CA 1
ATOM 698 C C . VAL A 1 91 ? -3.866 2.242 -16.752 1.00 98.56 91 VAL A C 1
ATOM 700 O O . VAL A 1 91 ? -4.636 3.202 -16.786 1.00 98.56 91 VAL A O 1
ATOM 703 N N . ALA A 1 92 ? -4.303 0.986 -16.626 1.00 98.62 92 ALA A N 1
ATOM 704 C CA . ALA A 1 92 ? -5.718 0.650 -16.497 1.00 98.62 92 ALA A CA 1
ATOM 705 C C . ALA A 1 92 ? -6.346 1.263 -15.231 1.00 98.62 92 ALA A C 1
ATOM 707 O O . ALA A 1 92 ? -7.432 1.844 -15.305 1.00 98.62 92 ALA A O 1
ATOM 708 N N . ALA A 1 93 ? -5.650 1.206 -14.090 1.00 98.19 93 ALA A N 1
ATOM 709 C CA . ALA A 1 93 ? -6.100 1.820 -12.842 1.00 98.19 93 ALA A CA 1
ATOM 710 C C . ALA A 1 93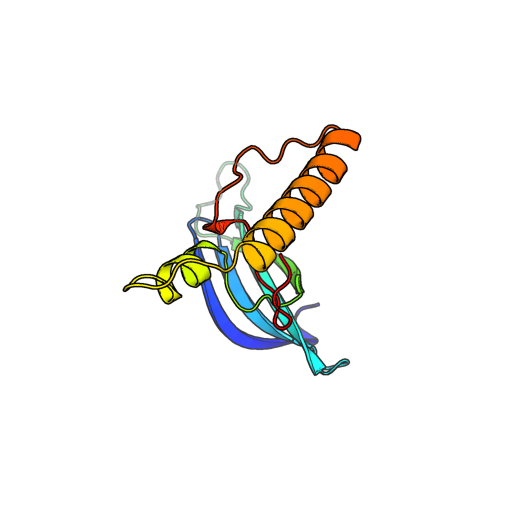 ? -6.209 3.351 -12.963 1.00 98.19 93 ALA A C 1
ATOM 712 O O . ALA A 1 93 ? -7.228 3.944 -12.600 1.00 98.19 93 ALA A O 1
ATOM 713 N N . ILE A 1 94 ? -5.200 4.002 -13.546 1.00 98.50 94 ILE A N 1
ATOM 714 C CA . ILE A 1 94 ? -5.203 5.454 -13.761 1.00 98.50 94 ILE A CA 1
ATOM 715 C C . ILE A 1 94 ? -6.290 5.874 -14.756 1.00 98.50 94 ILE A C 1
ATOM 717 O O . ILE A 1 94 ? -6.993 6.856 -14.514 1.00 98.50 94 ILE A O 1
ATOM 721 N N . LEU A 1 95 ? -6.500 5.113 -15.833 1.00 98.62 95 LEU A N 1
ATOM 722 C CA . LEU A 1 95 ? -7.603 5.334 -16.766 1.00 98.62 95 LEU A CA 1
ATOM 723 C C . LEU A 1 95 ? -8.957 5.268 -16.046 1.00 98.62 95 LEU A C 1
ATOM 725 O O . LEU A 1 95 ? -9.795 6.154 -16.232 1.00 98.62 95 LEU A O 1
ATOM 729 N N . PHE A 1 96 ? -9.156 4.268 -15.183 1.00 98.56 96 PHE A N 1
ATOM 730 C CA . PHE A 1 96 ? -10.370 4.133 -14.379 1.00 98.56 96 PHE A CA 1
ATOM 731 C C . PHE A 1 96 ? -10.602 5.352 -13.467 1.00 98.56 96 PHE A C 1
ATOM 733 O O . PHE A 1 96 ? -11.737 5.839 -13.371 1.00 98.56 96 PHE A O 1
ATOM 740 N N . CYS A 1 97 ? -9.544 5.875 -12.835 1.00 98.50 97 CYS A N 1
ATOM 741 C CA . CYS A 1 97 ? -9.597 7.111 -12.050 1.00 98.50 97 CYS A CA 1
ATOM 742 C C . CYS A 1 97 ? -9.958 8.327 -12.921 1.00 98.50 97 CYS A C 1
ATOM 744 O O . CYS A 1 97 ? -10.878 9.083 -12.593 1.00 98.50 97 CYS A O 1
ATOM 746 N N . HIS A 1 98 ? -9.286 8.496 -14.061 1.00 98.50 98 HIS A N 1
ATOM 747 C CA . HIS A 1 98 ? -9.457 9.645 -14.955 1.00 98.50 98 HIS A CA 1
ATOM 748 C C . HIS A 1 98 ? -10.863 9.723 -15.558 1.00 98.50 98 HIS A C 1
ATOM 750 O O . HIS A 1 98 ? -11.440 10.808 -15.625 1.00 98.50 98 HIS A O 1
ATOM 756 N N . GLN A 1 99 ? -11.469 8.582 -15.902 1.00 98.56 99 GLN A N 1
ATOM 757 C CA . GLN A 1 99 ? -12.869 8.512 -16.345 1.00 98.56 99 GLN A CA 1
ATOM 758 C C . GLN A 1 99 ? -13.856 9.074 -15.310 1.00 98.56 99 GLN A C 1
ATOM 760 O O . GLN A 1 99 ? -14.947 9.51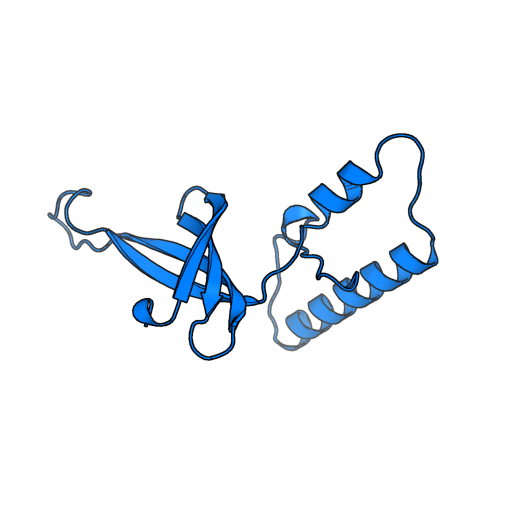5 -15.662 1.00 98.56 99 GLN A O 1
ATOM 765 N N . ARG A 1 100 ? -13.467 9.091 -14.031 1.00 98.44 100 ARG A N 1
ATOM 766 C CA . ARG A 1 100 ? -14.259 9.605 -12.904 1.00 98.44 100 ARG A CA 1
ATOM 767 C C . ARG A 1 100 ? -13.788 10.977 -12.431 1.00 98.44 100 ARG A C 1
ATOM 769 O O . ARG A 1 100 ? -14.181 11.416 -11.356 1.00 98.44 100 ARG A O 1
ATOM 776 N N . ARG A 1 101 ? -12.960 11.662 -13.230 1.00 98.19 101 ARG A N 1
ATOM 777 C CA . ARG A 1 101 ? -12.355 12.963 -12.899 1.00 98.19 101 ARG A CA 1
ATOM 778 C C . ARG A 1 101 ? -11.526 12.933 -11.607 1.00 98.19 101 ARG A C 1
ATOM 780 O O . ARG A 1 101 ? -11.352 13.962 -10.960 1.00 98.19 101 ARG A O 1
ATOM 787 N N . VAL A 1 102 ? -10.995 11.767 -11.240 1.00 98.50 102 VAL A N 1
ATOM 788 C CA . VAL A 1 102 ? -10.080 11.602 -10.107 1.00 98.50 102 VAL A CA 1
ATOM 789 C C . VAL A 1 102 ? -8.654 11.603 -10.637 1.00 98.50 102 VAL A C 1
ATOM 791 O O . VAL A 1 102 ? -8.295 10.758 -11.452 1.00 98.50 102 VAL A O 1
ATOM 794 N N . LEU A 1 103 ? -7.833 12.537 -10.162 1.00 97.75 103 LEU A N 1
ATOM 795 C CA . LEU A 1 103 ? -6.394 12.560 -10.425 1.00 97.75 103 LEU A CA 1
ATOM 796 C C . LEU A 1 103 ? -5.662 11.992 -9.208 1.00 97.75 103 LEU A C 1
ATOM 798 O O . LEU A 1 103 ? -5.850 12.505 -8.107 1.00 97.75 103 LEU A O 1
ATOM 802 N N . HIS A 1 104 ? -4.800 10.989 -9.400 1.00 97.25 104 HIS A N 1
ATOM 803 C CA . HIS A 1 104 ? -4.046 10.389 -8.289 1.00 97.25 104 HIS A CA 1
ATOM 804 C C . HIS A 1 104 ? -3.070 11.385 -7.635 1.00 97.25 104 HIS A C 1
ATOM 806 O O . HIS A 1 104 ? -2.945 11.425 -6.416 1.00 97.25 104 HIS A O 1
ATOM 812 N N . ARG A 1 105 ? -2.395 12.214 -8.448 1.00 97.44 105 ARG A N 1
ATOM 813 C CA . ARG A 1 105 ? -1.454 13.294 -8.060 1.00 97.44 105 ARG A CA 1
ATOM 814 C C . ARG A 1 105 ? -0.171 12.893 -7.319 1.00 97.44 105 ARG A C 1
ATOM 816 O O . ARG A 1 105 ? 0.780 13.656 -7.375 1.00 97.44 105 ARG A O 1
ATOM 823 N N . ASP A 1 106 ? -0.109 11.720 -6.697 1.00 96.56 106 ASP A N 1
ATOM 824 C CA . ASP A 1 106 ? 1.094 11.219 -6.003 1.00 96.56 106 ASP 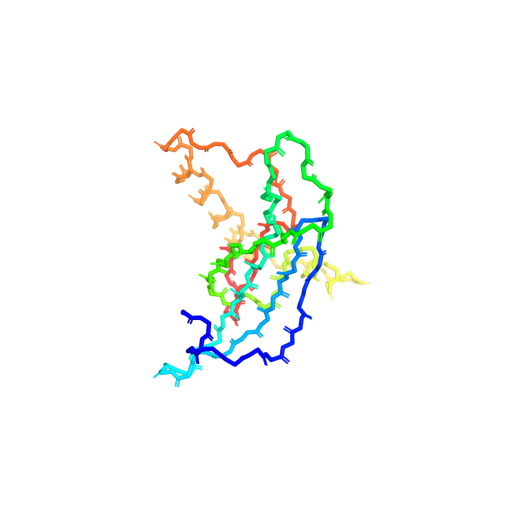A CA 1
ATOM 825 C C . ASP A 1 106 ? 1.487 9.817 -6.500 1.00 96.56 106 ASP A C 1
ATOM 827 O O . ASP A 1 106 ? 1.705 8.893 -5.720 1.00 96.56 106 ASP A O 1
ATOM 831 N N . LEU A 1 107 ? 1.454 9.593 -7.820 1.00 97.31 107 LEU A N 1
ATOM 832 C CA . LEU A 1 107 ? 1.811 8.287 -8.380 1.00 97.31 107 LEU A CA 1
ATOM 833 C C . LEU A 1 107 ? 3.332 8.096 -8.310 1.00 97.31 107 LEU A C 1
ATOM 835 O O . LEU A 1 107 ? 4.086 8.812 -8.965 1.00 97.31 107 LEU A O 1
ATOM 839 N N . LYS A 1 108 ? 3.763 7.119 -7.514 1.00 96.19 108 LYS A N 1
ATOM 840 C CA . LYS A 1 108 ? 5.164 6.736 -7.298 1.00 96.19 108 LYS A CA 1
ATOM 841 C C . LYS A 1 108 ? 5.234 5.269 -6.856 1.00 96.19 108 LYS A C 1
ATOM 843 O O . LYS A 1 108 ? 4.223 4.769 -6.360 1.00 96.19 108 LYS A O 1
ATOM 848 N N . PRO A 1 109 ? 6.392 4.587 -6.956 1.00 95.88 109 PRO A N 1
ATOM 849 C CA . PRO A 1 109 ? 6.499 3.162 -6.622 1.00 95.88 109 PRO A CA 1
ATOM 850 C C . PRO A 1 109 ? 6.001 2.797 -5.213 1.00 95.88 109 PRO A C 1
ATOM 852 O O . PRO A 1 109 ? 5.359 1.770 -5.041 1.00 95.88 109 PRO A O 1
ATOM 855 N N . ALA A 1 110 ? 6.197 3.668 -4.219 1.00 94.94 110 ALA A N 1
ATOM 856 C CA . ALA A 1 110 ? 5.730 3.444 -2.844 1.00 94.94 110 ALA A CA 1
ATOM 857 C C . ALA A 1 110 ? 4.195 3.437 -2.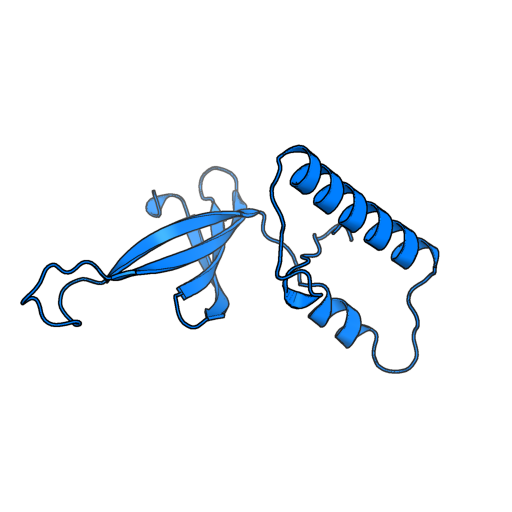686 1.00 94.94 110 ALA A C 1
ATOM 859 O O . ALA A 1 110 ? 3.688 2.977 -1.669 1.00 94.94 110 ALA A O 1
ATOM 860 N N . ASN A 1 111 ? 3.457 3.947 -3.676 1.00 96.00 111 ASN A N 1
ATOM 861 C CA . ASN A 1 111 ? 1.992 3.991 -3.682 1.00 96.00 111 ASN A CA 1
ATOM 862 C C . ASN A 1 111 ? 1.370 2.949 -4.631 1.00 96.00 111 ASN A C 1
ATOM 864 O O . ASN A 1 111 ? 0.158 2.954 -4.827 1.00 96.00 111 ASN A O 1
ATOM 868 N N . VAL A 1 112 ? 2.180 2.067 -5.224 1.00 97.38 112 VAL A N 1
ATOM 869 C CA . VAL A 1 112 ? 1.721 0.935 -6.038 1.00 97.38 112 VAL A CA 1
ATOM 870 C C . VAL A 1 112 ? 2.009 -0.337 -5.254 1.00 97.38 112 VAL A C 1
ATOM 872 O O . VAL A 1 112 ? 3.165 -0.624 -4.943 1.00 97.38 112 VAL A O 1
ATOM 875 N N . LEU A 1 113 ? 0.960 -1.070 -4.895 1.00 97.25 113 LEU A N 1
ATOM 876 C CA . LEU A 1 113 ? 1.058 -2.244 -4.034 1.00 97.25 113 LEU A CA 1
ATOM 877 C C . LEU A 1 113 ? 1.030 -3.529 -4.862 1.00 97.25 113 LEU A C 1
ATOM 879 O O . LEU A 1 113 ? 0.319 -3.599 -5.852 1.00 97.25 113 LEU A O 1
ATOM 883 N N . VAL A 1 114 ? 1.788 -4.537 -4.434 1.00 95.88 114 VAL A N 1
ATOM 884 C CA . VAL A 1 114 ? 1.931 -5.831 -5.108 1.00 95.88 114 VAL A CA 1
ATOM 885 C C . VAL A 1 114 ? 1.253 -6.916 -4.269 1.00 95.88 114 VAL A C 1
ATOM 887 O O . VAL A 1 114 ? 1.583 -7.112 -3.090 1.00 95.88 114 VAL A O 1
ATOM 890 N N . ASP A 1 115 ? 0.319 -7.653 -4.862 1.00 95.38 115 ASP A N 1
ATOM 891 C CA . ASP A 1 115 ? -0.345 -8.783 -4.208 1.00 95.38 115 ASP A CA 1
ATOM 892 C C . ASP A 1 115 ? 0.541 -10.050 -4.174 1.00 95.38 115 ASP A C 1
ATOM 894 O O . ASP A 1 115 ? 1.642 -10.100 -4.725 1.00 95.38 115 ASP A O 1
ATOM 898 N N . GLY A 1 116 ? 0.062 -11.113 -3.520 1.00 92.12 116 GLY A N 1
ATOM 899 C CA . GLY A 1 116 ? 0.789 -12.390 -3.440 1.00 92.12 116 GLY A CA 1
ATOM 900 C C . GLY A 1 116 ? 0.862 -13.182 -4.752 1.00 92.12 116 GLY A C 1
ATOM 901 O O . GLY A 1 116 ? 1.561 -14.190 -4.803 1.00 92.12 116 GLY A O 1
ATOM 902 N N . ASN A 1 117 ? 0.162 -12.742 -5.798 1.00 93.75 117 ASN A N 1
ATOM 903 C CA . ASN A 1 117 ? 0.125 -13.365 -7.121 1.00 93.75 117 ASN A CA 1
ATOM 904 C C . ASN A 1 117 ? 0.947 -12.573 -8.157 1.00 93.75 117 ASN A C 1
ATOM 906 O O . ASN A 1 117 ? 0.911 -12.889 -9.350 1.00 93.75 117 ASN A O 1
ATOM 910 N N . GLY A 1 118 ? 1.663 -11.530 -7.723 1.00 91.38 118 GLY A 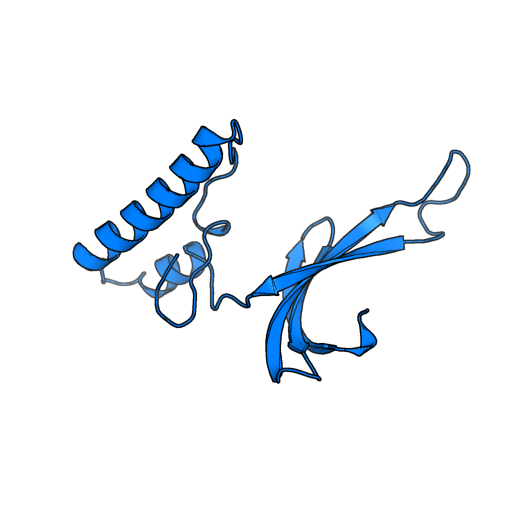N 1
ATOM 911 C CA . GLY A 1 118 ? 2.427 -10.653 -8.602 1.00 91.38 118 GLY A CA 1
ATOM 912 C C . GLY A 1 118 ? 1.532 -9.801 -9.499 1.00 91.38 118 GLY A C 1
ATOM 913 O O . GLY A 1 118 ? 1.795 -9.700 -10.696 1.00 91.38 118 GLY A O 1
ATOM 914 N N . ASN A 1 119 ? 0.442 -9.253 -8.965 1.00 95.44 119 ASN A N 1
ATOM 915 C CA . ASN A 1 119 ? -0.352 -8.194 -9.590 1.00 95.44 119 ASN A CA 1
ATOM 916 C C . ASN A 1 119 ? -0.124 -6.868 -8.865 1.00 95.44 119 ASN A C 1
ATOM 918 O O . ASN A 1 119 ? 0.113 -6.872 -7.656 1.00 95.44 119 ASN A O 1
ATOM 922 N N . VAL A 1 120 ? -0.237 -5.768 -9.609 1.00 94.62 120 VAL A N 1
ATOM 923 C CA . VAL A 1 120 ? -0.244 -4.391 -9.092 1.00 94.62 120 VAL A CA 1
ATOM 924 C C . VAL A 1 120 ? -1.524 -3.646 -9.437 1.00 94.62 120 VAL A C 1
ATOM 926 O O . VAL A 1 120 ? -2.245 -4.117 -10.349 1.00 94.62 120 VAL A O 1
#